Protein AF-A0A523XK41-F1 (afdb_monomer)

Structure (mmCIF, N/CA/C/O backbone):
data_AF-A0A523XK41-F1
#
_entry.i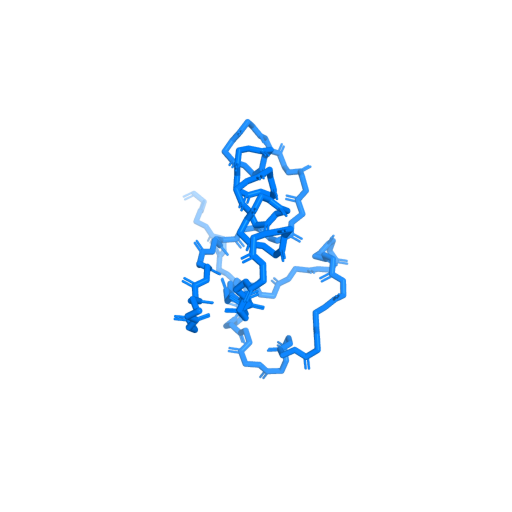d   AF-A0A523XK41-F1
#
loop_
_atom_site.group_PDB
_atom_site.id
_atom_site.type_symbol
_atom_site.label_atom_id
_atom_site.label_alt_id
_atom_site.label_comp_id
_atom_site.label_asym_id
_atom_site.label_entity_id
_atom_site.label_seq_id
_atom_site.pdbx_PDB_ins_code
_atom_site.Cartn_x
_atom_site.Cartn_y
_atom_site.Cartn_z
_atom_site.occupancy
_atom_site.B_iso_or_equiv
_atom_site.auth_seq_id
_atom_site.auth_comp_id
_atom_site.auth_asym_id
_atom_site.auth_atom_id
_atom_site.pdbx_PDB_model_num
ATOM 1 N N . MET A 1 1 ? -14.568 3.027 8.647 1.00 97.38 1 MET A N 1
ATOM 2 C CA . MET A 1 1 ? -14.916 3.210 7.216 1.00 97.38 1 MET A CA 1
ATOM 3 C C . MET A 1 1 ? -14.260 2.097 6.420 1.00 97.38 1 MET A C 1
ATOM 5 O O . MET A 1 1 ? -13.392 1.443 6.983 1.00 97.38 1 MET A O 1
ATOM 9 N N . ARG A 1 2 ? -14.649 1.906 5.156 1.00 97.62 2 ARG A N 1
ATOM 10 C CA . ARG A 1 2 ? -13.977 0.991 4.223 1.00 97.62 2 ARG A CA 1
ATOM 11 C C . ARG A 1 2 ? -13.029 1.780 3.335 1.00 97.62 2 ARG A C 1
ATOM 13 O O . ARG A 1 2 ? -13.462 2.765 2.738 1.00 97.62 2 ARG A O 1
ATOM 20 N N . ILE A 1 3 ? -11.763 1.388 3.299 1.00 97.88 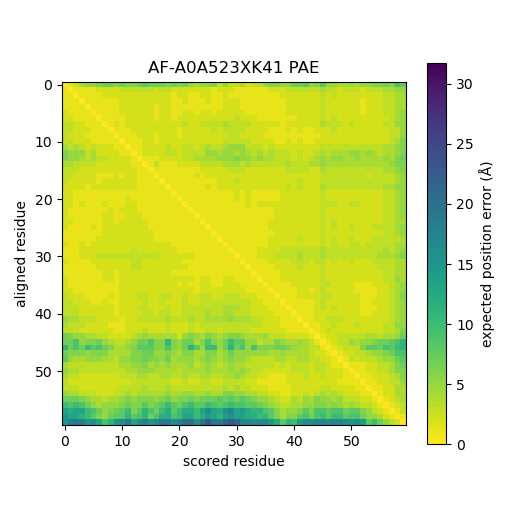3 ILE A N 1
ATOM 21 C CA . ILE A 1 3 ? -10.698 2.117 2.609 1.00 97.88 3 ILE A CA 1
ATOM 22 C C . ILE A 1 3 ? -9.923 1.137 1.733 1.00 97.88 3 ILE A C 1
ATOM 24 O O . ILE A 1 3 ? -9.465 0.102 2.209 1.00 97.88 3 ILE A O 1
ATOM 28 N N . LEU A 1 4 ? -9.766 1.490 0.458 1.00 97.00 4 LEU A N 1
ATOM 29 C CA . LEU A 1 4 ? -8.906 0.780 -0.480 1.00 97.00 4 LEU A CA 1
ATOM 30 C C . LEU A 1 4 ? -7.594 1.551 -0.624 1.00 97.00 4 LEU A C 1
ATOM 32 O O . LEU A 1 4 ? -7.603 2.712 -1.038 1.00 97.00 4 LEU A O 1
ATOM 36 N N . LEU A 1 5 ? -6.480 0.913 -0.277 1.00 97.00 5 LEU A N 1
ATOM 37 C CA . LEU A 1 5 ? -5.145 1.469 -0.455 1.00 97.00 5 LEU A CA 1
ATOM 38 C C . LEU A 1 5 ? -4.471 0.822 -1.664 1.00 97.00 5 LEU A C 1
ATOM 40 O O . LEU A 1 5 ? -4.221 -0.381 -1.668 1.00 97.00 5 LEU A O 1
ATOM 44 N N . CYS A 1 6 ? -4.157 1.636 -2.672 1.00 96.38 6 CYS A N 1
ATOM 45 C CA . CYS A 1 6 ? -3.543 1.172 -3.910 1.00 96.38 6 CYS A CA 1
ATOM 46 C C . CYS A 1 6 ? -2.061 1.555 -3.987 1.00 96.38 6 CYS A C 1
ATOM 48 O O . CYS A 1 6 ? -1.735 2.737 -3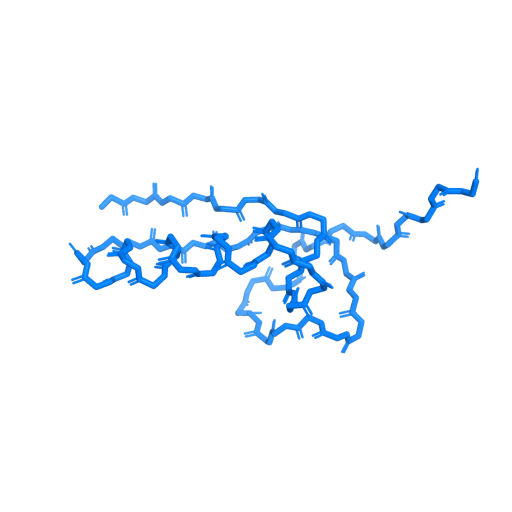.853 1.00 96.38 6 CYS A O 1
ATOM 50 N N . ASN A 1 7 ? -1.179 0.591 -4.256 1.00 95.56 7 ASN A N 1
ATOM 51 C CA . ASN A 1 7 ? 0.226 0.850 -4.584 1.00 95.56 7 ASN A CA 1
ATOM 52 C C . ASN A 1 7 ? 0.770 -0.222 -5.544 1.00 95.56 7 ASN A C 1
ATOM 54 O O . ASN A 1 7 ? 0.423 -1.394 -5.453 1.00 95.56 7 ASN A O 1
ATOM 58 N N . THR A 1 8 ? 1.645 0.197 -6.454 1.00 93.81 8 THR A N 1
ATOM 59 C CA . THR A 1 8 ? 2.480 -0.642 -7.323 1.00 93.81 8 THR A CA 1
ATOM 60 C C . THR A 1 8 ? 3.228 -1.728 -6.544 1.00 93.81 8 THR A C 1
ATOM 62 O O . THR A 1 8 ? 3.236 -2.875 -6.978 1.00 93.81 8 THR A O 1
ATOM 65 N N . TYR A 1 9 ? 3.831 -1.383 -5.402 1.00 93.88 9 TYR A N 1
ATOM 66 C CA . TYR A 1 9 ? 4.591 -2.309 -4.562 1.00 93.88 9 TYR A CA 1
ATOM 67 C C . TYR A 1 9 ? 3.916 -2.457 -3.203 1.00 93.88 9 TYR A C 1
ATOM 69 O O . TYR A 1 9 ? 3.736 -1.476 -2.479 1.00 93.88 9 TYR A O 1
ATOM 77 N N . LEU A 1 10 ? 3.599 -3.694 -2.824 1.00 95.25 10 LEU A N 1
ATOM 78 C CA . LEU A 1 10 ? 3.065 -4.024 -1.502 1.00 95.25 10 LEU A CA 1
ATOM 79 C C . LEU A 1 10 ? 4.146 -4.682 -0.637 1.00 95.25 10 LEU A C 1
ATOM 81 O O . LEU A 1 10 ? 3.897 -5.623 0.108 1.00 95.25 10 LEU A O 1
ATOM 85 N N . TYR A 1 11 ? 5.359 -4.139 -0.720 1.00 94.62 11 TYR A N 1
ATOM 86 C CA . TYR A 1 11 ? 6.496 -4.434 0.147 1.00 94.62 11 TYR A CA 1
ATOM 87 C C . TYR A 1 11 ? 7.346 -3.173 0.302 1.00 94.62 11 TYR A C 1
ATOM 89 O O . TYR A 1 11 ? 7.259 -2.247 -0.503 1.00 94.62 11 TYR A O 1
ATOM 97 N N . ARG A 1 12 ? 8.198 -3.106 1.326 1.00 92.56 12 ARG A N 1
ATOM 98 C CA . ARG A 1 12 ? 9.036 -1.919 1.568 1.00 92.56 12 ARG A CA 1
ATOM 99 C C . ARG A 1 12 ? 10.160 -1.822 0.524 1.00 92.56 12 ARG A C 1
ATOM 101 O O . ARG A 1 12 ? 11.246 -2.358 0.731 1.00 92.56 12 ARG A O 1
ATOM 108 N N . LYS A 1 13 ? 9.888 -1.144 -0.599 1.00 92.25 13 LYS A N 1
ATOM 109 C CA . LYS A 1 13 ? 10.861 -0.857 -1.671 1.00 92.25 13 LYS A CA 1
ATOM 110 C C . LYS A 1 13 ? 11.594 0.468 -1.451 1.00 92.25 13 LYS A C 1
ATOM 112 O O . LYS A 1 13 ? 12.810 0.522 -1.628 1.00 92.25 13 LYS A O 1
ATOM 117 N N . GLY A 1 14 ? 10.874 1.522 -1.066 1.00 94.19 14 GLY A N 1
ATOM 118 C CA . GLY A 1 14 ? 11.436 2.845 -0.803 1.00 94.19 14 GLY A CA 1
ATOM 119 C C . GLY A 1 14 ? 10.583 3.686 0.149 1.00 94.19 14 GLY A C 1
ATOM 120 O O . GLY A 1 14 ? 9.717 3.180 0.860 1.00 94.19 14 GLY A O 1
ATOM 121 N N . GLY A 1 15 ? 10.847 4.996 0.183 1.00 96.12 15 GLY A N 1
ATOM 122 C CA . GLY A 1 15 ? 10.189 5.915 1.120 1.00 96.12 15 GLY A CA 1
ATOM 123 C C . GLY A 1 15 ? 8.672 6.021 0.932 1.00 96.12 15 GLY A C 1
ATOM 124 O O . GLY A 1 15 ? 7.949 6.162 1.916 1.00 96.12 15 GLY A O 1
ATOM 125 N N . ALA A 1 16 ? 8.185 5.894 -0.307 1.00 95.12 16 ALA A N 1
ATOM 126 C CA . ALA A 1 16 ? 6.754 5.914 -0.600 1.00 95.12 16 ALA A CA 1
ATOM 127 C C . ALA A 1 16 ? 6.024 4.748 0.084 1.00 95.12 16 ALA A C 1
ATOM 129 O O . ALA A 1 16 ? 5.002 4.958 0.739 1.00 95.12 16 ALA A O 1
ATOM 130 N N . GLU A 1 17 ? 6.589 3.541 0.022 1.00 95.94 17 GLU A N 1
ATOM 131 C CA . GLU A 1 17 ? 5.997 2.353 0.643 1.00 95.94 17 GLU A CA 1
ATOM 132 C C . GLU A 1 17 ? 6.073 2.430 2.172 1.00 95.94 17 GLU A C 1
ATOM 134 O O . GLU A 1 17 ? 5.137 2.022 2.853 1.00 95.94 17 GLU A O 1
ATOM 139 N N . VAL A 1 18 ? 7.126 3.034 2.736 1.00 95.50 18 VAL A N 1
ATOM 140 C CA . VAL A 1 18 ? 7.203 3.281 4.188 1.00 95.50 18 VAL A CA 1
ATOM 141 C C . VAL A 1 18 ? 6.036 4.153 4.663 1.00 95.50 18 VAL A C 1
ATOM 143 O O . VAL A 1 18 ? 5.369 3.806 5.638 1.00 95.50 18 VAL A O 1
ATOM 146 N N . SER A 1 19 ? 5.747 5.260 3.969 1.00 96.69 19 SER A N 1
ATOM 147 C CA . SER A 1 19 ? 4.596 6.111 4.300 1.00 96.69 19 SER A CA 1
ATOM 148 C C . SER A 1 19 ? 3.257 5.411 4.052 1.00 96.69 19 SER A C 1
ATOM 150 O O . SER A 1 19 ? 2.333 5.574 4.847 1.00 96.69 19 SER A O 1
ATOM 152 N N . PHE A 1 20 ? 3.155 4.617 2.985 1.00 97.31 20 PHE A N 1
ATOM 153 C CA . PHE A 1 20 ? 1.962 3.838 2.649 1.00 97.31 20 PHE A CA 1
ATOM 154 C C . PHE A 1 20 ? 1.589 2.841 3.755 1.00 97.31 20 PHE A C 1
ATOM 156 O O . PHE A 1 20 ? 0.451 2.849 4.227 1.00 97.31 20 PHE A O 1
ATOM 163 N N . PHE A 1 21 ? 2.550 2.039 4.224 1.00 96.44 21 PHE A N 1
ATOM 164 C CA . PHE A 1 21 ? 2.317 1.082 5.308 1.00 96.44 21 PHE A CA 1
ATOM 165 C C . PHE A 1 21 ? 2.043 1.777 6.643 1.00 96.44 21 PHE A C 1
ATOM 167 O O . PHE A 1 21 ? 1.121 1.380 7.350 1.00 96.44 21 PHE A O 1
ATOM 174 N N . GLY A 1 22 ? 2.751 2.869 6.954 1.00 97.38 22 GLY A N 1
ATOM 175 C CA . GLY A 1 22 ? 2.467 3.655 8.160 1.00 97.38 22 GLY A CA 1
ATOM 176 C C . GLY A 1 22 ? 1.053 4.255 8.167 1.00 97.38 22 GLY A C 1
ATOM 177 O O . GLY A 1 22 ? 0.390 4.286 9.205 1.00 97.38 22 GLY A O 1
ATOM 178 N N . LEU A 1 23 ? 0.550 4.689 7.005 1.00 97.81 23 LEU A N 1
ATOM 179 C CA . LEU A 1 23 ? -0.839 5.129 6.865 1.00 97.81 23 LEU A CA 1
ATOM 180 C C . LEU A 1 23 ? -1.815 3.967 7.081 1.00 97.81 23 LEU A C 1
ATOM 182 O O . LEU A 1 23 ? -2.799 4.133 7.802 1.00 97.81 23 LEU A O 1
ATOM 186 N N . ALA A 1 24 ? -1.549 2.802 6.485 1.00 97.00 24 ALA A N 1
ATOM 187 C CA . ALA A 1 24 ? -2.388 1.618 6.653 1.00 97.00 24 ALA A CA 1
ATOM 188 C C . ALA A 1 24 ? -2.502 1.209 8.130 1.00 97.00 24 ALA A C 1
ATOM 190 O O . ALA A 1 24 ? -3.613 1.047 8.637 1.00 97.00 24 ALA A O 1
ATOM 191 N N . GLU A 1 25 ? -1.371 1.139 8.839 1.00 97.50 25 GLU A N 1
ATOM 192 C CA . GLU A 1 25 ? -1.310 0.850 10.277 1.00 97.50 25 GLU A CA 1
ATOM 193 C C . GLU A 1 25 ? -2.135 1.854 11.094 1.00 97.50 25 GLU A C 1
ATOM 195 O O . GLU A 1 25 ? -2.933 1.460 11.949 1.00 97.50 25 GLU A O 1
ATOM 200 N N . LEU A 1 26 ? -2.008 3.154 10.803 1.00 98.38 26 LEU A N 1
ATOM 201 C CA . LEU A 1 26 ? -2.768 4.196 11.495 1.00 98.38 26 LEU A CA 1
ATOM 202 C C . LEU A 1 26 ? -4.281 4.061 11.264 1.00 98.38 26 LEU A C 1
ATOM 204 O O . LEU A 1 26 ? -5.062 4.213 12.205 1.00 98.38 26 LEU A O 1
ATOM 208 N N . LEU A 1 27 ? -4.707 3.786 10.028 1.00 98.38 27 LEU A N 1
ATOM 209 C CA . LEU A 1 27 ? -6.123 3.623 9.682 1.00 98.38 27 LEU A CA 1
ATOM 210 C C . LEU A 1 27 ? -6.723 2.384 10.359 1.00 98.38 27 LEU A C 1
ATOM 212 O O . LEU A 1 27 ? -7.803 2.477 10.951 1.00 98.38 27 LEU A O 1
ATOM 216 N N . LEU A 1 28 ? -6.004 1.259 10.334 1.00 97.12 28 LEU A N 1
ATOM 217 C CA . LEU A 1 28 ? -6.383 0.033 11.041 1.00 97.12 28 LEU A CA 1
ATOM 218 C C . LEU A 1 28 ? -6.504 0.282 12.551 1.00 97.12 28 LEU A C 1
ATOM 220 O O . LEU A 1 28 ? -7.524 -0.054 13.153 1.00 97.12 28 LEU A O 1
ATOM 224 N N . ALA A 1 29 ? -5.528 0.966 13.159 1.00 98.44 29 ALA A N 1
ATOM 225 C CA . ALA A 1 29 ? -5.542 1.309 14.585 1.00 98.44 29 ALA A CA 1
ATOM 226 C C . ALA A 1 29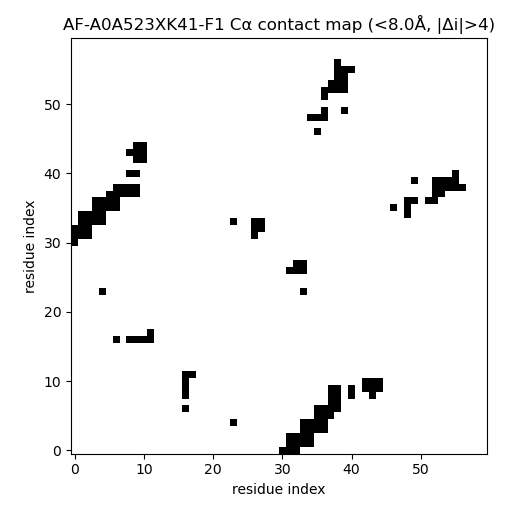 ? -6.708 2.234 14.986 1.00 98.44 29 ALA A C 1
ATOM 228 O O . ALA A 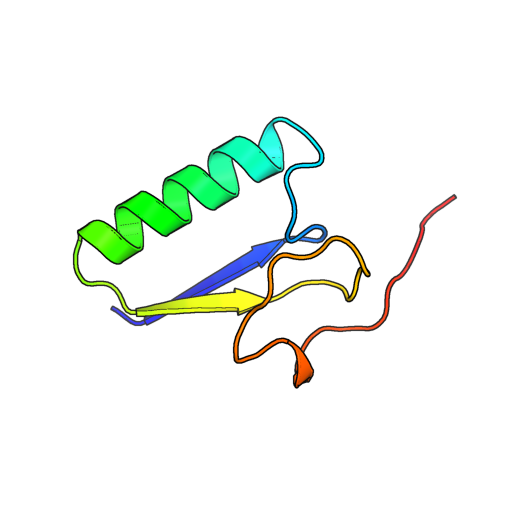1 29 ? -7.113 2.265 16.149 1.00 98.44 29 ALA A O 1
ATOM 229 N N . LYS A 1 30 ? -7.280 2.984 14.035 1.00 98.44 30 LYS A N 1
ATOM 230 C CA . LYS A 1 30 ? -8.493 3.798 14.230 1.00 98.44 30 LYS A CA 1
ATOM 231 C C . LYS A 1 30 ? -9.797 3.020 14.004 1.00 98.44 30 LYS A C 1
ATOM 233 O O . LYS A 1 30 ? -10.871 3.620 14.037 1.00 98.44 30 LYS A O 1
ATOM 238 N N . GLY A 1 31 ? -9.727 1.705 13.792 1.00 98.25 31 GLY A N 1
ATOM 239 C CA . GLY A 1 31 ? -10.892 0.844 13.578 1.00 98.25 31 GLY A CA 1
ATOM 240 C C . GLY A 1 31 ? -11.488 0.973 12.177 1.00 98.25 31 GLY A C 1
ATOM 241 O O . GLY A 1 31 ? -12.693 0.794 11.990 1.00 98.25 31 GLY A O 1
ATOM 242 N N . HIS A 1 32 ? -10.686 1.366 11.185 1.00 98.44 32 HIS A N 1
ATOM 243 C CA . HIS A 1 32 ? -11.102 1.312 9.788 1.00 98.44 32 HIS A CA 1
ATOM 244 C C . HIS A 1 32 ? -10.815 -0.064 9.186 1.00 98.44 32 HIS A C 1
ATOM 246 O O . HIS A 1 32 ? -9.847 -0.724 9.543 1.00 98.44 32 HIS A O 1
ATOM 252 N N . GLU A 1 33 ? -11.669 -0.472 8.255 1.00 97.12 33 GLU A N 1
ATOM 253 C CA . GLU A 1 33 ? -11.473 -1.649 7.420 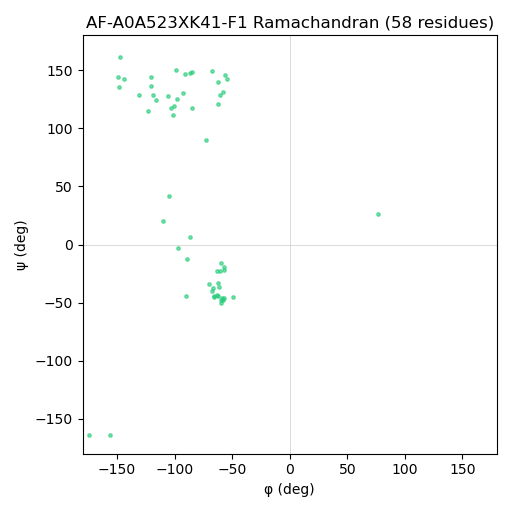1.00 97.12 33 GLU A CA 1
ATOM 254 C C . GLU A 1 33 ? -10.615 -1.213 6.227 1.00 97.12 33 GLU A C 1
ATOM 256 O O . GLU A 1 33 ? -11.017 -0.320 5.471 1.00 97.12 33 GLU A O 1
ATOM 261 N N . VAL A 1 34 ? -9.420 -1.787 6.099 1.00 96.19 34 VAL A N 1
ATOM 262 C CA . VAL A 1 34 ? -8.444 -1.443 5.058 1.00 96.19 34 VAL A CA 1
ATOM 263 C C . VAL A 1 34 ? -8.182 -2.676 4.205 1.00 96.19 34 VAL A C 1
ATOM 265 O O . VAL A 1 34 ? -7.873 -3.737 4.736 1.00 96.19 34 VAL A O 1
ATOM 268 N N . VAL A 1 35 ? -8.292 -2.514 2.890 1.00 96.00 35 VAL A N 1
ATOM 269 C CA . VAL A 1 35 ? -7.960 -3.532 1.887 1.00 96.00 35 VAL A CA 1
ATOM 270 C C . VAL A 1 35 ? -6.873 -2.968 0.976 1.00 96.00 35 VAL A C 1
ATOM 272 O O . VAL A 1 35 ? -6.871 -1.770 0.681 1.00 96.00 35 VAL A O 1
ATOM 275 N N . PHE A 1 36 ? -5.948 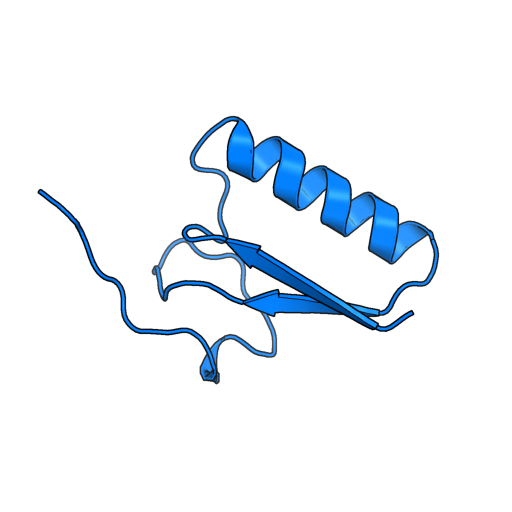-3.815 0.532 1.00 96.06 36 PHE A N 1
ATOM 276 C CA . PHE A 1 36 ? -4.841 -3.419 -0.339 1.00 96.06 36 PHE A CA 1
ATOM 277 C C . PHE A 1 36 ? -5.139 -3.756 -1.795 1.00 96.06 36 PHE A C 1
ATOM 279 O O . PHE A 1 36 ? -5.829 -4.720 -2.074 1.00 96.06 36 PHE A O 1
ATOM 286 N N . PHE A 1 37 ? -4.617 -3.006 -2.750 1.00 95.75 37 PHE A N 1
ATOM 287 C CA . PHE A 1 37 ? -4.649 -3.395 -4.157 1.00 95.75 37 PHE A CA 1
ATOM 288 C C . PHE A 1 37 ? -3.363 -2.949 -4.831 1.00 95.75 37 PHE A C 1
ATOM 290 O O . PHE A 1 37 ? -2.821 -1.887 -4.525 1.00 95.75 37 PHE A O 1
ATOM 297 N N . GLY A 1 38 ? -2.847 -3.763 -5.736 1.00 94.44 38 GLY A N 1
ATOM 298 C CA . GLY A 1 38 ? -1.552 -3.493 -6.329 1.00 94.44 38 GLY A CA 1
ATOM 299 C C . GLY A 1 38 ? -1.208 -4.460 -7.434 1.00 94.44 38 GLY A C 1
ATOM 300 O O . GLY A 1 38 ? -2.074 -5.162 -7.961 1.00 94.44 38 GLY A O 1
ATOM 301 N N . MET A 1 39 ? 0.073 -4.469 -7.779 1.00 95.25 39 MET A N 1
ATOM 302 C CA . MET A 1 39 ? 0.616 -5.443 -8.709 1.00 95.25 39 MET A CA 1
ATOM 303 C C . MET A 1 39 ? 1.122 -6.668 -7.964 1.00 95.25 39 MET A C 1
ATOM 305 O O . MET A 1 39 ? 1.632 -6.564 -6.847 1.00 95.25 39 MET A O 1
ATOM 309 N N . GLU A 1 40 ? 1.002 -7.825 -8.599 1.00 94.44 40 GLU A N 1
ATOM 310 C CA . GLU A 1 40 ? 1.624 -9.055 -8.132 1.00 94.44 40 GLU A CA 1
ATOM 311 C C . GLU A 1 40 ? 3.148 -8.887 -8.091 1.00 94.44 40 GLU A C 1
ATOM 313 O O . GLU A 1 40 ? 3.782 -8.479 -9.065 1.00 94.44 40 GLU A O 1
ATOM 318 N N . ASP A 1 41 ? 3.752 -9.210 -6.954 1.00 93.38 41 ASP A N 1
ATOM 319 C CA . ASP A 1 41 ? 5.199 -9.298 -6.792 1.00 93.38 41 ASP A CA 1
ATOM 320 C C . ASP A 1 41 ? 5.494 -10.385 -5.747 1.00 93.38 41 ASP A C 1
ATOM 322 O O . ASP A 1 41 ? 4.840 -10.401 -4.699 1.00 93.38 41 ASP A O 1
ATOM 326 N N . PRO A 1 42 ? 6.473 -11.280 -5.976 1.00 92.38 42 PRO A N 1
ATOM 327 C CA . PRO A 1 42 ? 6.858 -12.305 -5.003 1.00 92.38 42 PRO A CA 1
ATOM 328 C C . PRO A 1 42 ? 7.275 -11.762 -3.629 1.00 92.38 42 PRO A C 1
ATOM 330 O O . PRO A 1 42 ? 7.323 -12.519 -2.661 1.00 92.38 42 PRO A O 1
ATOM 333 N N . LYS A 1 43 ? 7.635 -10.477 -3.542 1.00 94.25 43 LYS A N 1
ATOM 334 C CA . LYS A 1 43 ? 8.044 -9.811 -2.301 1.00 94.25 43 LYS A CA 1
ATOM 335 C C . LYS A 1 43 ? 6.883 -9.198 -1.535 1.00 94.25 43 LYS A C 1
ATOM 337 O O . LYS A 1 43 ? 7.113 -8.773 -0.404 1.00 94.25 43 LYS A O 1
ATOM 342 N N . ASN A 1 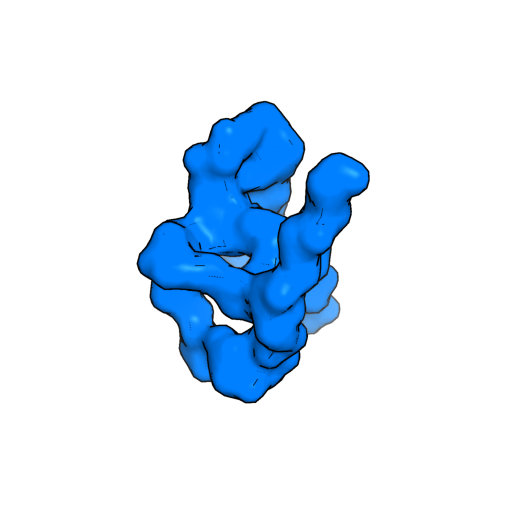44 ? 5.697 -9.096 -2.140 1.00 94.06 44 ASN A N 1
ATOM 343 C CA . ASN A 1 44 ? 4.540 -8.502 -1.484 1.00 94.06 44 ASN A CA 1
ATOM 344 C C . ASN A 1 44 ? 4.261 -9.194 -0.147 1.00 94.06 44 ASN A C 1
ATOM 346 O O . ASN A 1 44 ? 4.379 -10.414 -0.015 1.00 94.06 44 ASN A O 1
ATOM 350 N N . GLU A 1 45 ? 3.859 -8.403 0.842 1.00 88.75 45 GLU A N 1
ATOM 351 C CA . GLU A 1 45 ? 3.314 -8.942 2.080 1.00 88.75 45 GLU A CA 1
ATOM 352 C C . GLU A 1 45 ? 2.024 -9.717 1.765 1.00 88.75 45 GLU A C 1
ATOM 354 O O . GLU A 1 45 ? 1.225 -9.310 0.916 1.00 88.75 45 GLU A O 1
ATOM 359 N N . VAL A 1 46 ? 1.830 -10.863 2.427 1.00 81.25 46 VAL A N 1
ATOM 360 C CA . VAL A 1 46 ? 0.652 -11.711 2.202 1.00 81.25 46 VAL A CA 1
ATOM 361 C C . VAL A 1 46 ? -0.601 -10.923 2.573 1.00 81.25 46 VAL A C 1
ATOM 363 O O . VAL A 1 46 ? -0.761 -10.499 3.715 1.00 81.25 46 VAL A O 1
ATOM 366 N N . CYS A 1 47 ? -1.493 -10.752 1.601 1.00 82.81 47 CYS A N 1
ATOM 367 C CA . CYS A 1 47 ? -2.768 -10.067 1.763 1.00 82.81 47 CYS A CA 1
ATOM 368 C C . CYS A 1 47 ? -3.891 -11.041 1.405 1.00 82.81 47 CYS A C 1
ATOM 370 O O . CYS A 1 47 ? -3.808 -11.707 0.378 1.00 82.81 47 CYS A O 1
ATOM 372 N N . GLU A 1 48 ? -4.963 -11.090 2.200 1.00 85.94 48 GLU A N 1
ATOM 373 C CA . GLU A 1 48 ? -6.100 -12.003 1.966 1.00 85.94 48 GLU A CA 1
ATOM 374 C C . GLU A 1 48 ? -6.751 -11.830 0.586 1.00 85.94 48 GLU A C 1
ATOM 376 O O . GLU A 1 48 ? -7.406 -12.733 0.080 1.00 85.94 48 GLU A O 1
ATOM 381 N N . ASN A 1 49 ? -6.572 -10.665 -0.032 1.00 89.81 49 ASN A N 1
ATOM 382 C CA . ASN A 1 49 ? -7.197 -10.295 -1.290 1.00 89.81 49 ASN A CA 1
ATOM 383 C C . ASN A 1 49 ? -6.197 -10.220 -2.464 1.00 89.81 49 ASN A C 1
ATOM 385 O O . ASN A 1 49 ? -6.483 -9.560 -3.469 1.00 89.81 49 ASN A O 1
ATOM 389 N N . SER A 1 50 ? -5.032 -10.869 -2.343 1.00 90.81 50 SER A N 1
ATOM 390 C CA . SER A 1 50 ? -4.003 -10.879 -3.393 1.00 90.81 50 SER A CA 1
ATOM 391 C C . SER A 1 50 ? -4.480 -11.482 -4.714 1.00 90.81 50 SER A C 1
ATOM 393 O O . SER A 1 50 ? -3.960 -11.107 -5.756 1.00 90.81 50 SER A O 1
ATOM 395 N N . ASP A 1 51 ? -5.514 -12.329 -4.693 1.00 92.56 51 ASP A N 1
ATOM 396 C CA . ASP A 1 51 ? -6.146 -12.913 -5.890 1.00 92.56 51 ASP A CA 1
ATOM 397 C C . ASP A 1 51 ? -6.732 -11.865 -6.855 1.00 92.56 51 ASP A C 1
ATOM 399 O O . ASP A 1 51 ? -7.041 -12.172 -8.005 1.00 92.56 51 ASP A O 1
ATOM 403 N N . PHE A 1 52 ? -6.911 -10.624 -6.393 1.00 93.62 52 PHE A N 1
ATOM 404 C CA . PHE A 1 52 ? -7.396 -9.518 -7.216 1.00 93.62 52 PHE A CA 1
ATOM 405 C C . PHE A 1 52 ? -6.276 -8.632 -7.765 1.00 93.62 52 PHE A C 1
ATOM 407 O O . PHE A 1 52 ? -6.575 -7.671 -8.472 1.00 93.62 52 PHE A O 1
ATOM 414 N N . PHE A 1 53 ? -5.011 -8.886 -7.424 1.00 95.44 53 PHE A N 1
ATOM 415 C CA . PHE A 1 53 ? -3.904 -8.059 -7.896 1.00 95.44 53 PHE A CA 1
ATOM 416 C C . PHE A 1 53 ? -3.720 -8.217 -9.401 1.00 95.44 53 PHE A C 1
ATOM 418 O O . PHE A 1 53 ? -4.027 -9.249 -9.994 1.00 95.44 53 PHE A O 1
ATOM 425 N N . VAL A 1 54 ? -3.248 -7.152 -10.041 1.00 95.38 54 VAL A N 1
ATOM 426 C CA . VAL A 1 54 ? -2.967 -7.199 -11.477 1.00 95.38 54 VAL A CA 1
ATOM 427 C C . VAL A 1 54 ? -1.568 -7.756 -11.701 1.00 95.38 54 VAL A C 1
ATOM 429 O O . VAL A 1 54 ? -0.670 -7.539 -10.885 1.00 95.38 54 VAL A O 1
ATOM 432 N N . SER A 1 55 ? -1.362 -8.449 -12.818 1.00 93.88 55 SER A N 1
ATOM 433 C CA . SER A 1 55 ? -0.045 -8.981 -13.164 1.00 93.88 55 SER A CA 1
ATOM 434 C C . SER A 1 55 ? 1.013 -7.879 -13.203 1.00 93.88 55 SER A C 1
ATOM 436 O O . SER A 1 55 ? 0.737 -6.742 -13.596 1.00 93.88 55 SER A O 1
ATOM 438 N N . ASN A 1 56 ? 2.233 -8.230 -12.801 1.00 91.06 56 ASN A N 1
ATOM 439 C CA . ASN A 1 56 ? 3.356 -7.303 -12.776 1.00 91.06 56 ASN A CA 1
ATOM 440 C C . ASN A 1 56 ? 3.630 -6.713 -14.170 1.00 91.06 56 ASN A C 1
ATOM 442 O O . ASN A 1 56 ? 3.739 -7.451 -15.152 1.00 91.06 56 ASN A O 1
ATOM 446 N N . VAL A 1 57 ? 3.775 -5.389 -14.242 1.00 88.25 57 VAL A N 1
ATOM 447 C CA . VAL A 1 57 ? 4.239 -4.687 -15.441 1.00 88.25 57 VAL A CA 1
ATOM 448 C C . VAL A 1 57 ? 5.472 -3.875 -15.071 1.00 88.25 57 VAL A C 1
ATOM 450 O O . VAL A 1 57 ? 5.392 -2.920 -14.297 1.00 88.25 57 VAL A O 1
ATOM 453 N N . GLU A 1 58 ? 6.614 -4.235 -15.650 1.00 81.50 58 GLU A N 1
ATOM 454 C CA . GLU A 1 58 ? 7.833 -3.438 -15.556 1.00 81.50 58 GLU A CA 1
ATOM 455 C C . GLU A 1 58 ? 7.929 -2.479 -16.744 1.00 81.50 58 GLU A C 1
ATOM 457 O O . GLU A 1 58 ? 7.790 -2.873 -17.902 1.00 81.50 58 GLU A O 1
ATOM 462 N N . PHE A 1 59 ? 8.187 -1.206 -16.449 1.00 73.81 59 PHE A N 1
ATOM 463 C CA . PHE A 1 59 ? 8.487 -0.194 -17.454 1.00 73.81 59 PHE A CA 1
ATOM 464 C C . PHE A 1 59 ? 10.002 0.025 -17.466 1.00 73.81 59 PHE A C 1
ATOM 466 O O . PHE A 1 59 ? 10.562 0.506 -16.479 1.00 73.81 59 PHE A O 1
ATOM 473 N N . SER A 1 60 ? 10.647 -0.395 -18.557 1.00 70.75 60 SER A N 1
ATOM 474 C CA . SER A 1 60 ? 12.081 -0.223 -18.833 1.00 70.75 60 SER A CA 1
ATOM 475 C C . SER A 1 60 ? 12.415 1.168 -19.354 1.00 70.75 60 SER A C 1
ATOM 477 O O . SER A 1 60 ? 11.651 1.624 -20.237 1.00 70.75 60 SER A O 1
#

Mean predicted aligned error: 2.99 Å

Foldseek 3Di:
DEEEQEDQAQACPDDVNVVSVVVVVVCVVVV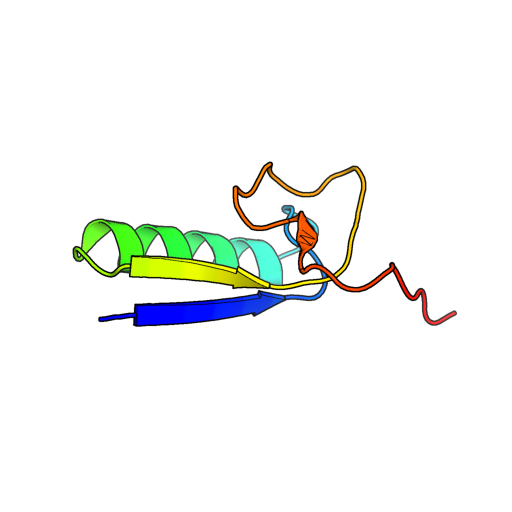YHYAYEHEDDPRHDDGPVCVRHHHHDDDD

Sequence (60 aa):
MRILLCNTYLYRKGGAEVSFFGLAELLLAKGHEVVFFGMEDPKNEVCENSDFFVSNVEFS

Solvent-accessible surface area (backbone atoms only — not comparable to full-atom values): 3745 Å² total; per-residue (Å²): 92,84,44,81,48,76,39,73,59,55,37,86,81,51,72,68,36,51,53,51,51,53,49,50,54,53,42,45,76,71,67,29,49,75,48,73,44,36,35,52,53,98,71,38,62,93,52,101,58,56,91,72,37,43,79,66,79,86,88,131

Nearest PDB structures (foldseek):
  1ya6-assembly1_A  TM=7.469E-01  e=4.533E-01  Tequatrovirus T4
  2bgt-assembly1_A  TM=6.372E-01  e=3.447E-01  Tequatrovirus T4
  1c3j-assembly1_A  TM=6.159E-01  e=8.392E-01  Tequatrovirus T4
  1dli-assembly1_A-2  TM=5.604E-01  e=1.355E+00  Streptococcus pyogenes
  3sz8-assembly1_B  TM=3.962E-01  e=1.031E+00  Burkholderia pseudomallei 1710b

Secondary structure (DSSP, 8-state):
-EEEEEES-SS--SHHHHHHHHHHHHHHHTT-EEEEEEB--TTSPP-TTGGGPBPP----

pLDDT: mean 93.68, std 5.58, range [70.75, 98.44]

Organism: NCBI:txid2250710

Radius of gyration: 11.73 Å; Cα contacts (8 Å, |Δi|>4): 74; chains: 1; bounding box: 27×19×33 Å